Protein AF-A0A7C1Q821-F1 (afdb_monomer_lite)

Foldseek 3Di:
DDDLVVLQCVLLVQAALPPRHHDVVQKDKDFLDQDVVGDPDSLRIHIHGVVQVVCVVVVNHDDSVVVNVSSLVSVCVQCDPLNLVQLVCCVVVQKGKDACVNHVSVVVVVQKDFDDQDDWDDDDDPDPDDTDRGMTIIGGDPVNVCVCVVSVSD

Secondary structure (DSSP, 8-state):
---HHHHHHHHTTTS-TTT----GGGEEEEESS--SS----GGGEEEEEHHHHHHHHTTSS--HHHHHHHHHHHHHHHH-HHHHHHHHHHHHHSEEEE-HHHHHHHHHTTSEEEEEEEEEEEP-TTSTT-EEEEEEEEEE-HHHHHHHHHHT--

pLDDT: mean 90.12, std 11.13, range [51.31, 98.06]

Sequence (154 aa):
MKSIKELLYIETEGSCANCGFKDNRALTIHHLKQSKPKNEAYDNKILLCHNCHHIHTTKKGLSDIELNSIKKRLIIKTLTRPGLNAMKEAYRHKSVYALPFLVNHLIEMGYLYLEVAQCSFTEDELSEDKSYVGTGWYLLTQEGEKLLEKWRLK

Radius of gyration: 18.36 Å; chains: 1; bounding box: 36×39×56 Å

Structure (mmCIF, N/CA/C/O backbone):
data_AF-A0A7C1Q821-F1
#
_entry.id   AF-A0A7C1Q821-F1
#
loop_
_atom_site.group_PDB
_atom_site.id
_atom_site.type_symbol
_atom_site.label_atom_id
_atom_site.label_alt_id
_atom_site.label_comp_id
_atom_site.label_asym_id
_atom_site.label_entity_id
_atom_site.label_seq_id
_atom_site.pdbx_PDB_ins_code
_atom_site.Cartn_x
_atom_site.Cartn_y
_atom_site.Cartn_z
_atom_site.occupancy
_atom_site.B_iso_or_equiv
_atom_site.auth_seq_id
_atom_site.auth_comp_id
_atom_site.auth_asym_id
_atom_site.auth_atom_id
_atom_site.pdbx_PDB_model_num
ATOM 1 N N . MET A 1 1 ? -6.235 -4.042 -12.938 1.00 64.25 1 MET A N 1
ATOM 2 C CA . MET A 1 1 ? -5.880 -3.162 -11.802 1.00 64.25 1 MET A CA 1
ATOM 3 C C . MET A 1 1 ? -6.677 -3.619 -10.588 1.00 64.25 1 MET A C 1
ATOM 5 O O . MET A 1 1 ? -7.889 -3.745 -10.713 1.00 64.25 1 MET A O 1
ATOM 9 N N . LYS A 1 2 ? -6.018 -3.950 -9.470 1.00 80.31 2 LYS A N 1
ATOM 10 C CA . LYS A 1 2 ? -6.703 -4.406 -8.246 1.00 80.31 2 LYS A CA 1
ATOM 11 C C . LYS A 1 2 ? -7.497 -3.249 -7.638 1.00 80.31 2 LYS A C 1
ATOM 13 O O . LYS A 1 2 ? -7.036 -2.110 -7.638 1.00 80.31 2 LYS A O 1
ATOM 18 N N . SER A 1 3 ? -8.679 -3.530 -7.108 1.00 91.56 3 SER A N 1
ATOM 19 C CA . SER A 1 3 ? -9.454 -2.548 -6.352 1.00 91.56 3 SER A CA 1
ATOM 20 C C . SER A 1 3 ? -8.757 -2.206 -5.027 1.00 91.56 3 SER A C 1
ATOM 22 O O . SER A 1 3 ? -8.052 -3.029 -4.440 1.00 91.56 3 SER A O 1
ATOM 24 N N . ILE A 1 4 ? -9.005 -1.006 -4.489 1.00 92.12 4 ILE A N 1
ATOM 25 C CA . ILE A 1 4 ? -8.464 -0.602 -3.175 1.00 92.12 4 ILE A CA 1
ATOM 26 C C . ILE A 1 4 ? -8.885 -1.587 -2.079 1.00 92.12 4 ILE A C 1
ATOM 28 O O . ILE A 1 4 ? -8.104 -1.884 -1.179 1.00 92.12 4 ILE A O 1
ATOM 32 N N . LYS A 1 5 ? -10.108 -2.124 -2.163 1.00 93.88 5 LYS A N 1
ATOM 33 C CA . LYS A 1 5 ? -10.588 -3.141 -1.226 1.00 93.88 5 LYS A CA 1
ATOM 34 C C . LYS A 1 5 ? -9.697 -4.383 -1.277 1.00 93.88 5 LYS A C 1
ATOM 36 O O . LYS A 1 5 ? -9.232 -4.813 -0.232 1.00 93.88 5 LYS A O 1
ATOM 41 N N . GLU A 1 6 ? -9.417 -4.920 -2.460 1.00 93.38 6 GLU A N 1
ATOM 42 C CA . GLU A 1 6 ? -8.542 -6.092 -2.604 1.00 93.38 6 GLU A CA 1
ATOM 43 C C . GLU A 1 6 ? -7.134 -5.826 -2.067 1.00 93.38 6 GLU A C 1
ATOM 45 O O . GLU A 1 6 ? -6.605 -6.655 -1.331 1.00 93.38 6 GLU A O 1
ATOM 50 N N . LEU A 1 7 ? -6.559 -4.649 -2.344 1.00 93.00 7 LEU A N 1
ATOM 51 C CA . LEU A 1 7 ? -5.245 -4.268 -1.814 1.00 93.00 7 LEU A CA 1
ATOM 52 C C . LEU A 1 7 ? -5.213 -4.281 -0.280 1.00 93.00 7 LEU A C 1
ATOM 54 O O . LEU A 1 7 ? -4.280 -4.825 0.301 1.00 93.00 7 LEU A O 1
ATOM 58 N N . LEU A 1 8 ? -6.242 -3.740 0.380 1.00 95.75 8 LEU A N 1
ATOM 59 C CA . LEU A 1 8 ? -6.333 -3.725 1.846 1.00 95.75 8 LEU A CA 1
ATOM 60 C C . LEU A 1 8 ? -6.460 -5.135 2.439 1.00 95.75 8 LEU A C 1
ATOM 62 O O . LEU A 1 8 ? -5.899 -5.413 3.499 1.00 95.75 8 LEU A O 1
ATOM 66 N N . TYR A 1 9 ? -7.188 -6.031 1.769 1.00 95.94 9 TYR A N 1
ATOM 67 C CA . TYR A 1 9 ? -7.321 -7.423 2.207 1.00 95.94 9 TYR A CA 1
ATOM 68 C C . TYR A 1 9 ? -6.022 -8.213 2.007 1.00 95.94 9 TYR A C 1
ATOM 70 O O . TYR A 1 9 ? -5.657 -8.987 2.885 1.00 95.94 9 TYR A O 1
ATOM 78 N N . ILE A 1 10 ? -5.295 -7.994 0.906 1.00 93.38 10 ILE A N 1
ATOM 79 C CA . ILE A 1 10 ? -3.985 -8.621 0.666 1.00 93.38 10 ILE A CA 1
ATOM 80 C C . ILE A 1 10 ? -2.953 -8.115 1.682 1.00 93.38 10 ILE A C 1
ATOM 82 O O . ILE A 1 10 ? -2.283 -8.916 2.329 1.00 93.38 10 ILE A O 1
ATOM 86 N N . GLU A 1 11 ? -2.868 -6.795 1.874 1.00 94.50 11 GLU A N 1
ATOM 87 C CA . GLU A 1 11 ? -1.952 -6.129 2.816 1.00 94.50 11 GLU A CA 1
ATOM 88 C C . GLU A 1 11 ? -2.061 -6.699 4.241 1.00 94.50 11 GLU A C 1
ATOM 90 O O . GLU A 1 11 ? -1.059 -6.858 4.947 1.00 94.50 11 GLU A O 1
ATOM 95 N N . THR A 1 12 ? -3.286 -7.029 4.650 1.00 96.06 12 THR A N 1
ATOM 96 C CA . THR A 1 12 ? -3.617 -7.525 5.990 1.00 96.06 12 THR A CA 1
ATOM 97 C C . THR A 1 12 ? -3.822 -9.036 6.062 1.00 96.06 12 THR A C 1
ATOM 99 O O . THR A 1 12 ? -4.178 -9.538 7.127 1.00 96.06 12 THR A O 1
ATOM 102 N N . GLU A 1 13 ? -3.613 -9.776 4.969 1.00 95.50 13 GLU A N 1
ATOM 103 C CA . GLU A 1 13 ? -3.864 -11.225 4.895 1.00 95.50 13 GLU A CA 1
ATOM 104 C C . GLU A 1 13 ? -5.283 -11.612 5.365 1.00 95.50 13 GLU A C 1
ATOM 106 O O . GLU A 1 13 ?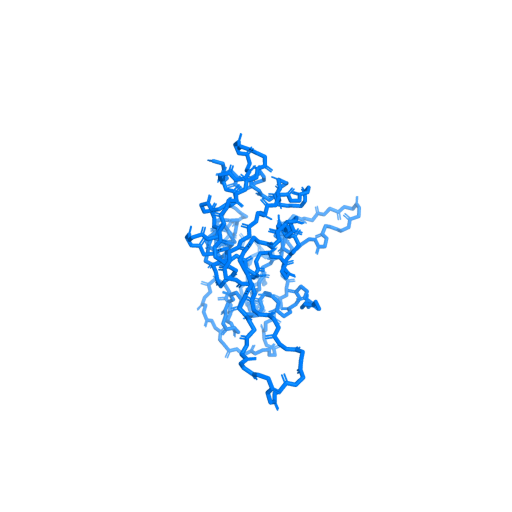 -5.483 -12.599 6.080 1.00 95.50 13 GLU A O 1
ATOM 111 N N . GLY A 1 14 ? -6.276 -10.789 5.012 1.00 95.81 14 GLY A N 1
ATOM 112 C CA . GLY A 1 14 ? -7.675 -10.979 5.401 1.00 95.81 14 GLY A CA 1
ATOM 113 C C . GLY A 1 14 ? -7.915 -10.866 6.909 1.00 95.81 14 GLY A C 1
ATOM 114 O O . GLY A 1 14 ? -8.784 -11.554 7.446 1.00 95.81 14 GLY A O 1
ATOM 115 N N . SER A 1 15 ? -7.134 -10.038 7.609 1.00 97.56 15 SER A N 1
ATOM 116 C CA . SER A 1 15 ? -7.236 -9.861 9.059 1.00 97.56 15 SER A CA 1
ATOM 117 C C . SER A 1 15 ? -7.423 -8.402 9.476 1.00 97.56 15 SER A C 1
ATOM 119 O O . SER A 1 15 ? -7.134 -7.462 8.739 1.00 97.56 15 SER A O 1
ATOM 121 N N . CYS A 1 16 ? -7.926 -8.188 10.690 1.00 98.06 16 CYS A N 1
ATOM 122 C CA . CYS A 1 16 ? -7.950 -6.866 11.301 1.00 98.06 16 CYS A CA 1
ATOM 123 C C . CYS A 1 16 ? -6.516 -6.360 11.500 1.00 98.06 16 CYS A C 1
ATOM 125 O O . CYS A 1 16 ? -5.744 -6.975 12.233 1.00 98.06 16 CYS A O 1
ATOM 127 N N . ALA A 1 17 ? -6.194 -5.189 10.949 1.00 97.69 17 ALA A N 1
ATOM 128 C CA . ALA A 1 17 ? -4.870 -4.579 11.064 1.00 97.69 17 ALA A CA 1
ATOM 129 C C . ALA A 1 17 ? -4.434 -4.284 12.512 1.00 97.69 17 ALA A C 1
ATOM 131 O O . ALA A 1 17 ? -3.246 -4.111 12.770 1.00 97.69 17 ALA A O 1
ATOM 132 N N . ASN A 1 18 ? -5.389 -4.191 13.443 1.00 97.50 18 ASN A N 1
ATOM 133 C CA . ASN A 1 18 ? -5.115 -3.963 14.858 1.00 97.50 18 ASN A CA 1
ATOM 134 C C . ASN A 1 18 ? -4.954 -5.274 15.646 1.00 97.50 18 ASN A C 1
ATOM 136 O O . ASN A 1 18 ? -3.920 -5.498 16.263 1.00 97.50 18 ASN A O 1
ATOM 140 N N . CYS A 1 19 ? -5.973 -6.139 15.641 1.00 96.69 19 CYS A N 1
ATOM 141 C CA . CYS A 1 19 ? -6.028 -7.303 16.535 1.00 96.69 19 CYS A CA 1
ATOM 142 C C . CYS A 1 19 ? -5.807 -8.661 15.850 1.00 96.69 19 CYS A C 1
ATOM 144 O O . CYS A 1 19 ? -5.871 -9.686 16.520 1.00 96.69 19 CYS A O 1
ATOM 146 N N . GLY A 1 20 ? -5.612 -8.701 14.528 1.00 97.00 20 GLY A N 1
ATOM 147 C CA . GLY A 1 20 ? -5.378 -9.942 13.780 1.00 97.00 20 GLY A CA 1
ATOM 148 C C . GLY A 1 20 ? -6.604 -10.846 13.603 1.00 97.00 20 GLY A C 1
ATOM 149 O O . GLY A 1 20 ? -6.476 -11.938 13.057 1.00 97.00 20 GLY A O 1
ATOM 150 N N . PHE A 1 21 ? -7.797 -10.417 14.029 1.00 97.50 21 PHE A N 1
ATOM 151 C CA . PHE A 1 21 ? -9.037 -11.181 13.852 1.00 97.50 21 PHE A CA 1
ATOM 152 C C . PHE A 1 21 ? -9.332 -11.471 12.368 1.00 97.50 21 PHE A C 1
ATOM 154 O O . PHE A 1 21 ? -9.275 -10.549 11.552 1.00 97.50 21 PHE A O 1
ATOM 161 N N . LYS A 1 22 ? -9.680 -12.724 12.036 1.00 96.06 22 LYS A N 1
ATOM 162 C CA . LYS A 1 22 ? -9.912 -13.219 10.665 1.00 96.06 22 LYS A CA 1
ATOM 163 C C . LYS A 1 22 ? -11.355 -13.705 10.475 1.00 96.06 22 LYS A C 1
ATOM 165 O O . LYS A 1 22 ? -11.669 -14.848 10.775 1.00 96.06 22 LYS A O 1
ATOM 170 N N . ASP A 1 23 ? -12.220 -12.839 9.955 1.00 94.81 23 ASP A N 1
ATOM 171 C CA . ASP A 1 23 ? -13.507 -13.202 9.336 1.00 94.81 23 ASP A CA 1
ATOM 172 C C . ASP A 1 23 ? -13.936 -12.042 8.435 1.00 94.81 23 ASP A C 1
ATOM 174 O O . ASP A 1 23 ? -14.253 -10.956 8.923 1.00 94.81 23 ASP A O 1
ATOM 178 N N . ASN A 1 24 ? -13.970 -12.269 7.121 1.00 92.06 24 ASN A N 1
ATOM 179 C CA . ASN A 1 24 ? -14.285 -11.237 6.130 1.00 92.06 24 ASN A CA 1
ATOM 180 C C . ASN A 1 24 ? -15.638 -10.547 6.375 1.00 92.06 24 ASN A C 1
ATOM 182 O O . ASN A 1 24 ? -15.798 -9.382 6.018 1.00 92.06 24 ASN A O 1
ATOM 186 N N . ARG A 1 25 ? -16.607 -11.228 7.002 1.00 94.94 25 ARG A N 1
ATOM 187 C CA . ARG A 1 25 ? -17.938 -10.667 7.305 1.00 94.94 25 ARG A CA 1
ATOM 188 C C . ARG A 1 25 ? -17.894 -9.629 8.425 1.00 94.94 25 ARG A C 1
ATOM 190 O O . ARG A 1 25 ? -18.772 -8.773 8.525 1.00 94.94 25 ARG A O 1
ATOM 197 N N . ALA A 1 26 ? -16.871 -9.705 9.268 1.00 95.19 26 ALA A N 1
ATOM 198 C CA . ALA A 1 26 ? -16.690 -8.842 10.421 1.00 95.19 26 ALA A CA 1
ATOM 199 C C . ALA A 1 26 ? -15.633 -7.748 10.200 1.00 95.19 26 ALA A C 1
ATOM 201 O O . ALA A 1 26 ? -15.323 -7.016 11.141 1.00 95.19 26 ALA A O 1
ATOM 202 N N . LEU A 1 27 ? -15.060 -7.649 8.996 1.00 97.56 27 LEU A N 1
ATOM 203 C CA . LEU A 1 27 ? -14.074 -6.636 8.627 1.00 97.56 27 LEU A CA 1
ATOM 204 C C . LEU A 1 27 ? -14.739 -5.447 7.924 1.00 97.56 27 LEU A C 1
ATOM 206 O O . LEU A 1 27 ? -15.657 -5.593 7.120 1.00 97.56 27 LEU A O 1
ATOM 210 N N . THR A 1 28 ? -14.237 -4.252 8.207 1.00 97.00 28 THR A N 1
ATOM 211 C CA . THR A 1 28 ? -14.700 -2.981 7.657 1.00 97.00 28 THR A CA 1
ATOM 212 C C . THR A 1 28 ? -13.520 -2.070 7.333 1.00 97.00 28 THR A C 1
ATOM 214 O O . THR A 1 28 ? -12.452 -2.158 7.945 1.00 97.00 28 THR A O 1
ATOM 217 N N . ILE A 1 29 ? -13.698 -1.195 6.343 1.00 96.88 29 ILE A N 1
ATOM 218 C CA . ILE A 1 29 ? -12.676 -0.236 5.921 1.00 96.88 29 ILE A CA 1
ATOM 219 C C . ILE A 1 29 ? -12.871 1.065 6.695 1.00 96.88 29 ILE A C 1
ATOM 221 O O . ILE A 1 29 ? -13.892 1.740 6.565 1.00 96.88 29 ILE A O 1
ATOM 225 N N . HIS A 1 30 ? -11.851 1.442 7.452 1.00 95.81 30 HIS A N 1
ATOM 226 C CA . HIS A 1 30 ? -11.784 2.701 8.172 1.00 95.81 30 HIS A CA 1
ATOM 227 C C . HIS A 1 30 ? -10.971 3.738 7.391 1.00 95.81 30 HIS A C 1
ATOM 229 O O . HIS A 1 30 ? -9.929 3.407 6.824 1.00 95.81 30 HIS A O 1
ATOM 235 N N . HIS A 1 31 ? -11.417 4.996 7.403 1.00 95.44 31 HIS A N 1
ATOM 236 C CA . HIS A 1 31 ? -10.671 6.123 6.839 1.00 95.44 31 HIS A CA 1
ATOM 237 C C . HIS A 1 31 ? -9.902 6.841 7.948 1.00 95.44 31 HIS A C 1
ATOM 239 O O . HIS A 1 31 ? -10.523 7.385 8.858 1.00 95.44 31 HIS A O 1
ATOM 245 N N . LEU A 1 32 ? -8.573 6.884 7.834 1.00 93.81 32 LEU A N 1
ATOM 246 C CA . LEU A 1 32 ? -7.670 7.488 8.820 1.00 93.81 32 LEU A CA 1
ATOM 247 C C . LEU A 1 32 ? -7.899 8.992 8.984 1.00 93.81 32 LEU A C 1
ATOM 249 O O . LEU A 1 32 ? -7.776 9.527 10.080 1.00 93.81 32 LEU A O 1
ATOM 253 N N . LYS A 1 33 ? -8.213 9.687 7.887 1.00 91.31 33 LYS A N 1
ATOM 254 C CA . LYS A 1 33 ? -8.611 11.095 7.896 1.00 91.31 33 LYS A CA 1
ATOM 255 C C . LYS A 1 33 ? -9.968 11.245 7.233 1.00 91.31 33 LYS A C 1
ATOM 257 O O . LYS A 1 33 ? -10.158 10.838 6.084 1.00 91.31 33 LYS A O 1
ATOM 262 N N . GLN A 1 34 ? -10.890 11.867 7.958 1.00 87.06 34 GLN A N 1
ATOM 263 C CA . GLN A 1 34 ? -12.196 12.266 7.448 1.00 87.06 34 GLN A CA 1
ATOM 264 C C . GLN A 1 34 ? -12.059 13.641 6.783 1.00 87.06 34 GLN A C 1
ATOM 266 O O . GLN A 1 34 ? -11.649 14.605 7.425 1.00 87.06 34 GLN A O 1
ATOM 271 N N . SER A 1 35 ? -12.384 13.735 5.496 1.00 87.31 35 SER A N 1
ATOM 272 C CA . SER A 1 35 ? -12.358 14.983 4.724 1.00 87.31 35 SER A CA 1
ATOM 273 C C . SER A 1 35 ? -13.627 15.124 3.882 1.00 87.31 35 SER A C 1
ATOM 275 O O . SER A 1 35 ? -14.326 14.140 3.630 1.00 87.31 35 SER A O 1
ATOM 277 N N . LYS A 1 36 ? -13.928 16.351 3.439 1.00 85.62 36 LYS A N 1
ATOM 278 C CA . LYS A 1 36 ? -14.972 16.644 2.446 1.00 85.62 36 LYS A CA 1
ATOM 279 C C . LYS A 1 36 ? -14.320 17.366 1.254 1.00 85.62 36 LYS A C 1
ATOM 281 O O . LYS A 1 36 ? -13.866 18.489 1.455 1.00 85.62 36 LYS A O 1
ATOM 286 N N . PRO A 1 37 ? -14.246 16.754 0.055 1.00 85.88 37 PRO A N 1
ATOM 287 C CA . PRO A 1 37 ? -14.698 15.399 -0.289 1.00 85.88 37 PRO A CA 1
ATOM 288 C C . PRO A 1 37 ? -13.893 14.300 0.427 1.00 85.88 37 PRO A C 1
ATOM 290 O O . PRO A 1 37 ? -12.798 14.547 0.944 1.00 85.88 37 PRO A O 1
ATOM 293 N N . LYS A 1 38 ? -14.455 13.084 0.488 1.00 86.94 38 LYS A N 1
ATOM 294 C CA . LYS A 1 38 ? -13.793 11.934 1.120 1.00 86.94 38 LYS A CA 1
ATOM 295 C C . LYS A 1 38 ? -12.490 11.614 0.394 1.00 86.94 38 LYS A C 1
ATOM 297 O O . LYS A 1 38 ? -12.462 11.511 -0.828 1.00 86.94 38 LYS A O 1
ATOM 302 N N . ASN A 1 39 ? -11.417 11.440 1.159 1.00 87.69 39 ASN A N 1
ATOM 303 C CA . ASN A 1 39 ? -10.154 10.963 0.621 1.00 87.69 39 ASN A CA 1
ATOM 304 C C . ASN A 1 39 ? -10.206 9.437 0.471 1.00 87.69 39 ASN A C 1
ATOM 306 O O . ASN A 1 39 ? -9.995 8.695 1.433 1.00 87.69 39 ASN A O 1
ATOM 310 N N . GLU A 1 40 ? -10.486 8.995 -0.752 1.00 90.50 40 GLU A N 1
ATOM 311 C CA . GLU A 1 40 ? -10.638 7.587 -1.112 1.00 90.50 40 GLU A CA 1
ATOM 312 C C . GLU A 1 40 ? -9.303 6.878 -1.409 1.00 90.50 40 GLU A C 1
ATOM 314 O O . GLU A 1 40 ? -9.325 5.693 -1.749 1.00 90.50 40 GLU A O 1
ATOM 319 N N . ALA A 1 41 ? -8.158 7.554 -1.254 1.00 91.25 41 ALA A N 1
ATOM 320 C CA . ALA A 1 41 ? -6.842 6.979 -1.516 1.00 91.25 41 ALA A CA 1
ATOM 321 C C . ALA A 1 41 ? -6.567 5.741 -0.647 1.00 91.25 41 ALA A C 1
ATOM 323 O O . ALA A 1 41 ? -6.955 5.675 0.525 1.00 91.25 41 ALA A O 1
ATOM 324 N N . TYR A 1 42 ? -5.852 4.765 -1.215 1.00 93.50 42 TYR A N 1
ATOM 325 C CA . TYR A 1 42 ? -5.479 3.521 -0.529 1.00 93.50 42 TYR A CA 1
ATOM 326 C C . TYR A 1 42 ? -4.757 3.782 0.799 1.00 93.50 42 TYR A C 1
ATOM 328 O O . TYR A 1 42 ? -5.029 3.136 1.812 1.00 93.50 42 TYR A O 1
ATOM 336 N N . ASP A 1 43 ? -3.862 4.763 0.816 1.00 93.62 43 ASP A N 1
ATOM 337 C CA . ASP A 1 43 ? -3.054 5.074 1.983 1.00 93.62 43 ASP A CA 1
ATOM 338 C C . ASP A 1 43 ? -3.846 5.836 3.067 1.00 93.62 43 ASP A C 1
ATOM 340 O O . ASP A 1 43 ? -3.391 5.954 4.197 1.00 93.62 43 ASP A O 1
ATOM 344 N N . ASN A 1 44 ? -5.062 6.312 2.781 1.00 95.19 44 ASN A N 1
ATOM 345 C CA . ASN A 1 44 ? -5.980 6.851 3.788 1.00 95.19 44 ASN A CA 1
ATOM 346 C C . ASN A 1 44 ? -6.890 5.777 4.408 1.00 95.19 44 ASN A C 1
ATOM 348 O O . ASN A 1 44 ? -7.703 6.096 5.273 1.00 95.19 44 ASN A O 1
ATOM 352 N N . LYS A 1 45 ? -6.787 4.516 3.976 1.00 96.50 45 LYS A N 1
ATOM 353 C CA . LYS A 1 45 ? -7.691 3.438 4.384 1.00 96.50 45 LYS A CA 1
ATOM 354 C C . LYS A 1 45 ? -6.960 2.318 5.115 1.00 96.50 45 LYS A C 1
ATOM 356 O O . LYS A 1 45 ? -5.831 1.962 4.779 1.00 96.50 45 LYS A O 1
ATOM 361 N N . ILE A 1 46 ? -7.631 1.730 6.099 1.00 97.38 46 ILE A N 1
ATOM 362 C CA . ILE A 1 46 ? -7.134 0.594 6.881 1.00 97.38 46 ILE A CA 1
ATOM 363 C C . ILE A 1 46 ? -8.271 -0.392 7.165 1.00 97.38 46 ILE A C 1
ATOM 365 O O . ILE A 1 46 ? -9.413 0.017 7.371 1.00 97.38 46 ILE A O 1
ATOM 369 N N . LEU A 1 47 ? -7.974 -1.692 7.155 1.00 97.94 47 LEU A N 1
ATOM 370 C CA . LEU A 1 47 ? -8.954 -2.744 7.422 1.00 97.94 47 LEU A CA 1
ATOM 371 C C . LEU A 1 47 ? -8.995 -3.066 8.921 1.00 97.94 47 LEU A C 1
ATOM 373 O O . LEU A 1 47 ? -7.980 -3.438 9.507 1.00 97.94 47 LEU A O 1
ATOM 377 N N . LEU A 1 48 ? -10.161 -2.938 9.550 1.00 97.94 48 LEU A N 1
ATOM 378 C CA . LEU A 1 48 ? -10.378 -3.230 10.970 1.00 97.94 48 LEU A CA 1
ATOM 379 C C . LEU A 1 48 ? -11.559 -4.186 11.134 1.00 97.94 48 LEU A C 1
ATOM 381 O O . LEU A 1 48 ? -12.461 -4.187 10.307 1.00 97.94 48 LEU A O 1
ATOM 385 N N . CYS A 1 49 ? -11.607 -4.968 12.212 1.00 98.06 49 CYS A N 1
ATOM 386 C CA . CYS A 1 49 ? -12.848 -5.650 12.576 1.00 98.06 49 CYS A CA 1
ATOM 387 C C . CYS A 1 49 ? -13.863 -4.661 13.165 1.00 98.06 49 CYS A C 1
ATOM 389 O O . CYS A 1 49 ? -13.471 -3.615 13.691 1.00 98.06 49 CYS A O 1
ATOM 391 N N . HIS A 1 50 ? -15.154 -5.002 13.132 1.00 97.44 50 HIS A N 1
ATOM 392 C CA . HIS A 1 50 ? -16.233 -4.161 13.671 1.00 97.44 50 HIS A CA 1
ATOM 393 C C . HIS A 1 50 ? -15.976 -3.723 15.115 1.00 97.44 50 HIS A C 1
ATOM 395 O O . HIS A 1 50 ? -16.202 -2.562 15.442 1.00 97.44 50 HIS A O 1
ATOM 401 N N . ASN A 1 51 ? -15.416 -4.602 15.953 1.00 96.50 51 ASN A N 1
ATOM 402 C CA . ASN A 1 51 ? -15.090 -4.278 17.344 1.00 96.50 51 ASN A CA 1
ATOM 403 C C . ASN A 1 51 ? -13.984 -3.220 17.441 1.00 96.50 51 ASN A C 1
ATOM 405 O O . ASN A 1 51 ? -14.171 -2.202 18.101 1.00 96.50 51 ASN A O 1
ATOM 409 N N . CYS A 1 52 ? -12.848 -3.415 16.761 1.00 97.25 52 CYS A N 1
ATOM 410 C CA . CYS A 1 52 ? -11.764 -2.427 16.765 1.00 97.25 52 CYS A CA 1
ATOM 411 C C . CYS A 1 52 ? -12.201 -1.101 16.138 1.00 97.25 52 CYS A C 1
ATOM 413 O O . CYS A 1 52 ? -11.839 -0.044 16.647 1.00 97.25 52 CYS A O 1
ATOM 415 N N . HIS A 1 53 ? -13.001 -1.159 15.072 1.00 96.94 53 HIS A N 1
ATOM 416 C CA . HIS A 1 53 ? -13.579 0.021 14.445 1.00 96.94 53 HIS A CA 1
ATOM 417 C C . HIS A 1 53 ? -14.485 0.783 15.422 1.00 96.94 53 HIS A C 1
ATOM 419 O O . HIS A 1 53 ? -14.302 1.978 15.630 1.00 96.94 53 HIS A O 1
ATOM 425 N N . HIS A 1 54 ? -15.418 0.093 16.082 1.00 96.19 54 HIS A N 1
ATOM 426 C CA . HIS A 1 54 ? -16.332 0.702 17.044 1.00 96.19 54 HIS A CA 1
ATOM 427 C C . HIS A 1 54 ? -15.589 1.311 18.244 1.00 96.19 54 HIS A C 1
ATOM 429 O O . HIS A 1 54 ? -15.816 2.467 18.607 1.00 96.19 54 HIS A O 1
ATOM 435 N N . ILE A 1 55 ? -14.647 0.568 18.826 1.00 95.69 55 ILE A N 1
ATOM 436 C CA . ILE A 1 55 ? -13.851 1.015 19.974 1.00 95.69 55 ILE A CA 1
ATOM 437 C C . ILE A 1 55 ? -12.991 2.245 19.613 1.00 95.69 55 ILE A C 1
ATOM 439 O O . ILE A 1 55 ? -12.904 3.187 20.404 1.00 95.69 55 ILE A O 1
ATOM 443 N N . HIS A 1 56 ? -12.420 2.294 18.401 1.00 94.00 56 HIS A N 1
ATOM 444 C CA . HIS A 1 56 ? -11.734 3.489 17.887 1.00 94.00 56 HIS A CA 1
ATOM 445 C C . HIS A 1 56 ? -12.694 4.677 17.735 1.00 94.00 56 HIS A C 1
ATOM 447 O O . HIS A 1 56 ? -12.443 5.737 18.305 1.00 94.00 56 HIS A O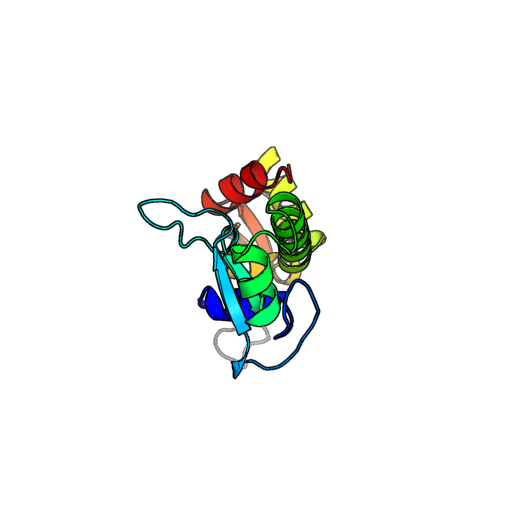 1
ATOM 453 N N . THR A 1 57 ? -13.837 4.499 17.062 1.00 91.75 57 THR A N 1
ATOM 454 C CA . THR A 1 57 ? -14.803 5.597 16.839 1.00 91.75 57 THR A CA 1
ATOM 455 C C . THR A 1 57 ? -15.388 6.170 18.134 1.00 91.75 57 THR A C 1
ATOM 457 O O . THR A 1 57 ? -15.730 7.349 18.188 1.00 91.75 57 THR A O 1
ATOM 460 N N . THR A 1 58 ? -15.451 5.366 19.199 1.00 93.75 58 THR A N 1
ATOM 461 C CA . THR A 1 58 ? -15.878 5.794 20.543 1.00 93.75 58 THR A CA 1
ATOM 462 C C . THR A 1 58 ? -14.739 6.376 21.390 1.00 93.75 58 THR A C 1
ATOM 464 O O . THR A 1 58 ? -14.959 6.694 22.557 1.00 93.75 58 THR A O 1
ATOM 467 N N . LYS A 1 59 ? -13.536 6.549 20.817 1.00 91.19 59 LYS A N 1
ATOM 468 C CA . LYS A 1 59 ? -12.319 7.080 21.465 1.00 91.19 59 LYS A CA 1
ATOM 469 C C . LYS A 1 59 ? -11.856 6.285 22.694 1.00 91.19 59 LYS A C 1
ATOM 471 O O . LYS A 1 59 ? -11.193 6.830 23.570 1.00 91.19 59 LYS A O 1
ATOM 476 N N . LYS A 1 60 ? -12.206 4.998 22.760 1.00 91.69 60 LYS A N 1
ATOM 477 C CA . LYS A 1 60 ? -11.785 4.063 23.821 1.00 91.69 60 LYS A CA 1
ATOM 478 C C . LYS A 1 60 ? -10.684 3.101 23.362 1.00 91.69 60 LYS A C 1
ATOM 480 O O . LYS A 1 60 ? -10.238 2.265 24.139 1.00 91.69 60 LYS A O 1
ATOM 485 N N . GLY A 1 61 ? -10.312 3.175 22.085 1.00 90.75 61 GLY A N 1
ATOM 486 C CA . GLY A 1 61 ? -9.322 2.319 21.441 1.00 90.75 61 GLY A CA 1
ATOM 487 C C . GLY A 1 61 ? -8.005 3.003 21.157 1.00 90.75 61 GLY A C 1
ATOM 488 O O . GLY A 1 61 ? -7.647 3.984 21.800 1.00 90.75 61 GLY A O 1
ATOM 489 N N . LEU A 1 62 ? -7.329 2.482 20.132 1.00 92.38 62 LEU A N 1
ATOM 490 C CA . LEU A 1 62 ? -6.154 3.114 19.550 1.00 92.38 62 LEU A CA 1
ATOM 491 C C . LEU A 1 62 ? -6.429 4.584 19.235 1.00 92.38 62 LEU A C 1
ATOM 493 O O . LEU A 1 62 ? -7.497 4.945 18.746 1.00 92.38 62 LEU A O 1
ATOM 497 N N . SER A 1 63 ? -5.430 5.415 19.464 1.00 94.75 63 SER A N 1
ATOM 498 C CA . SER A 1 63 ? -5.382 6.775 18.955 1.00 94.75 63 SER A CA 1
ATOM 499 C C . SER A 1 63 ? -5.188 6.791 17.435 1.00 94.75 63 SER A C 1
ATOM 501 O O . SER A 1 63 ? -4.699 5.833 16.823 1.00 94.75 63 SER A O 1
ATOM 503 N N . ASP A 1 64 ? -5.491 7.929 16.810 1.00 94.12 64 ASP A N 1
ATOM 504 C CA . ASP A 1 64 ? -5.208 8.130 15.386 1.00 94.12 64 ASP A CA 1
ATOM 505 C C . ASP A 1 64 ? -3.710 7.989 15.084 1.00 94.12 64 ASP A C 1
ATOM 507 O O . ASP A 1 64 ? -3.335 7.499 14.020 1.00 94.12 64 ASP A O 1
ATOM 511 N N . ILE A 1 65 ? -2.835 8.370 16.020 1.00 94.56 65 ILE A N 1
ATOM 512 C CA . ILE A 1 65 ? -1.379 8.237 15.876 1.00 94.56 65 ILE A CA 1
ATOM 513 C C . ILE A 1 65 ? -0.989 6.759 15.773 1.00 94.56 65 ILE A C 1
ATOM 515 O O . ILE A 1 65 ? -0.209 6.383 14.894 1.00 94.56 65 ILE A O 1
ATOM 519 N N . GLU A 1 66 ? -1.562 5.907 16.621 1.00 95.69 66 GLU A N 1
ATOM 520 C CA . GLU A 1 66 ? -1.295 4.469 16.603 1.00 95.69 66 GLU A CA 1
ATOM 521 C C . GLU A 1 66 ? -1.849 3.801 15.341 1.00 95.69 66 GLU A C 1
ATOM 523 O O . GLU A 1 66 ? -1.140 3.010 14.716 1.00 95.69 66 GLU A O 1
ATOM 528 N N . LEU A 1 67 ? -3.057 4.166 14.895 1.00 95.81 67 LEU A N 1
ATOM 529 C CA . LEU A 1 67 ? -3.594 3.675 13.620 1.00 95.81 67 LEU A CA 1
ATOM 530 C C . LEU A 1 67 ? -2.737 4.103 12.423 1.00 95.81 67 LEU A C 1
ATOM 532 O O . LEU A 1 67 ? -2.474 3.289 11.535 1.00 95.81 67 LEU A O 1
ATOM 536 N N . ASN A 1 68 ? -2.253 5.348 12.404 1.00 96.25 68 ASN A N 1
ATOM 537 C CA . ASN A 1 68 ? -1.317 5.807 11.378 1.00 96.25 68 ASN A CA 1
ATOM 538 C C . ASN A 1 68 ? -0.001 5.018 11.436 1.00 96.25 68 ASN A C 1
ATOM 540 O O . ASN A 1 68 ? 0.534 4.646 10.394 1.00 96.25 68 ASN A O 1
ATOM 544 N N . SER A 1 69 ? 0.506 4.701 12.629 1.00 96.69 69 SER A N 1
ATOM 545 C CA . SER A 1 69 ? 1.699 3.860 12.791 1.00 96.69 69 SER A CA 1
ATOM 546 C C . SER A 1 69 ? 1.484 2.444 12.242 1.00 96.69 69 SER A C 1
ATOM 548 O O . SER A 1 69 ? 2.326 1.926 11.502 1.00 96.69 69 SER A O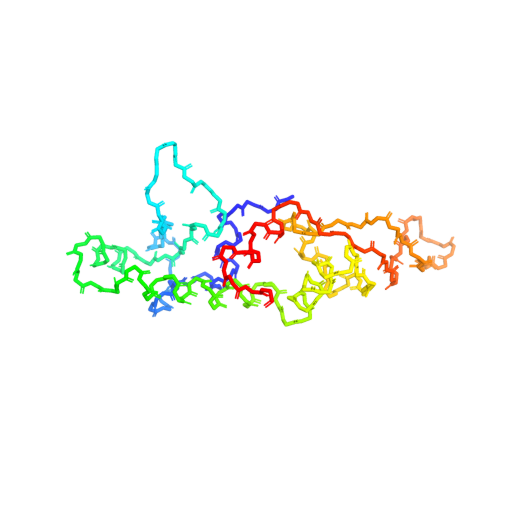 1
ATOM 550 N N . ILE A 1 70 ? 0.323 1.835 12.512 1.00 97.12 70 ILE A N 1
ATOM 551 C CA . ILE A 1 70 ? -0.060 0.542 11.927 1.00 97.12 70 ILE A CA 1
ATOM 552 C C . ILE A 1 70 ? -0.099 0.644 10.403 1.00 97.12 70 ILE A C 1
ATOM 554 O O . ILE A 1 70 ? 0.565 -0.150 9.735 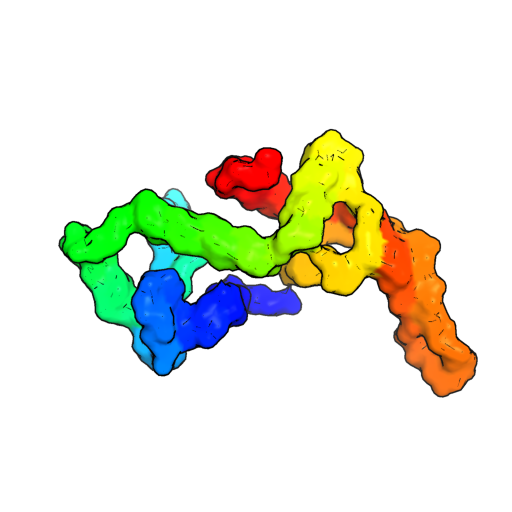1.00 97.12 70 ILE A O 1
ATOM 55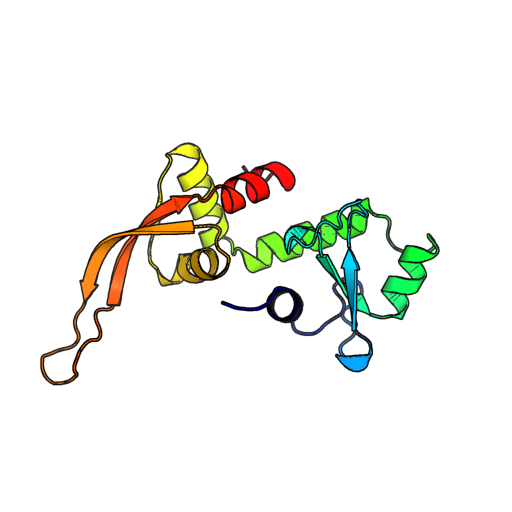8 N N . LYS A 1 71 ? -0.799 1.640 9.844 1.00 97.25 71 LYS A N 1
ATOM 559 C CA . LYS A 1 71 ? -0.875 1.807 8.389 1.00 97.25 71 LYS A CA 1
ATOM 560 C C . LYS A 1 71 ? 0.501 2.023 7.766 1.00 97.25 71 LYS A C 1
ATOM 562 O O . LYS A 1 71 ? 0.795 1.408 6.748 1.00 97.25 71 LYS A O 1
ATOM 567 N N . LYS A 1 72 ? 1.380 2.810 8.392 1.00 96.62 72 LYS A N 1
ATOM 568 C CA . LYS A 1 72 ? 2.757 3.007 7.917 1.00 96.62 72 LYS A CA 1
ATOM 569 C C . LYS A 1 72 ? 3.514 1.682 7.811 1.00 96.62 72 LYS A C 1
ATOM 571 O O . LYS A 1 72 ? 4.175 1.441 6.804 1.00 96.62 72 LYS A O 1
ATOM 576 N N . ARG A 1 73 ? 3.415 0.813 8.825 1.00 96.00 73 ARG A N 1
ATOM 577 C CA . ARG A 1 73 ? 4.047 -0.519 8.798 1.00 96.00 73 ARG A CA 1
ATOM 578 C C . ARG A 1 73 ? 3.483 -1.392 7.680 1.00 96.00 73 ARG A C 1
ATOM 580 O O . ARG A 1 73 ? 4.252 -2.050 6.985 1.00 96.00 73 ARG A O 1
ATOM 587 N N . LEU A 1 74 ? 2.167 -1.363 7.488 1.00 96.69 74 LEU A N 1
ATOM 588 C CA . LEU A 1 74 ? 1.500 -2.115 6.429 1.00 96.69 74 LEU A CA 1
ATOM 589 C C . LEU A 1 74 ? 1.882 -1.620 5.021 1.00 96.69 74 LEU A C 1
ATOM 591 O O . LEU A 1 74 ? 2.169 -2.437 4.147 1.00 96.69 74 LEU A O 1
ATOM 595 N N . ILE A 1 75 ? 2.018 -0.305 4.827 1.00 95.69 75 ILE A N 1
ATOM 596 C CA . ILE A 1 75 ? 2.524 0.279 3.577 1.00 95.69 75 ILE A CA 1
ATOM 597 C C . ILE A 1 75 ? 3.952 -0.199 3.314 1.00 95.69 75 ILE A C 1
ATOM 599 O O . ILE A 1 75 ? 4.236 -0.679 2.225 1.00 95.69 75 ILE A O 1
ATOM 603 N N . ILE A 1 76 ? 4.850 -0.137 4.303 1.00 95.19 76 ILE A N 1
ATOM 604 C CA . ILE A 1 76 ? 6.239 -0.605 4.138 1.00 95.19 76 ILE A CA 1
ATOM 605 C C . ILE A 1 76 ? 6.281 -2.101 3.789 1.00 95.19 76 ILE A C 1
ATOM 607 O O . ILE A 1 76 ? 7.072 -2.505 2.937 1.00 95.19 76 ILE A O 1
ATOM 611 N N . LYS A 1 77 ? 5.416 -2.917 4.408 1.00 94.75 77 LYS A N 1
ATOM 612 C CA . LYS A 1 77 ? 5.264 -4.340 4.067 1.00 94.75 77 LYS A CA 1
ATOM 613 C C . LYS A 1 77 ? 4.824 -4.508 2.609 1.00 94.75 77 LYS A C 1
ATOM 615 O O . LYS A 1 77 ? 5.440 -5.283 1.886 1.00 94.75 77 LYS A O 1
ATOM 620 N N . THR A 1 78 ? 3.813 -3.754 2.181 1.00 94.12 78 THR A N 1
ATOM 621 C CA . THR A 1 78 ? 3.239 -3.815 0.827 1.00 94.12 78 THR A CA 1
ATOM 622 C C . THR A 1 78 ? 4.224 -3.343 -0.244 1.00 94.12 78 THR A C 1
ATOM 624 O O . THR A 1 78 ? 4.360 -3.982 -1.281 1.00 94.12 78 THR A O 1
ATOM 627 N N . LEU A 1 79 ? 4.963 -2.260 0.014 1.00 94.25 79 LEU A N 1
ATOM 628 C CA . LEU A 1 79 ? 5.985 -1.751 -0.903 1.00 94.25 79 LEU A CA 1
ATOM 629 C C . LEU A 1 79 ? 7.184 -2.693 -1.018 1.00 94.25 79 LEU A C 1
ATOM 631 O O . LEU A 1 79 ? 7.876 -2.654 -2.033 1.00 94.25 79 LEU A O 1
ATOM 635 N N . THR A 1 80 ? 7.407 -3.552 -0.020 1.00 94.94 80 THR A N 1
ATOM 636 C CA . THR A 1 80 ? 8.617 -4.362 0.175 1.00 94.94 80 THR A CA 1
ATOM 637 C C . THR A 1 80 ? 9.869 -3.509 0.398 1.00 94.94 80 THR A C 1
ATOM 639 O O . THR A 1 80 ? 9.930 -2.325 0.064 1.00 94.94 80 THR A O 1
ATOM 642 N N . ARG A 1 81 ? 10.919 -4.106 0.971 1.00 94.62 81 ARG A N 1
ATOM 643 C CA . ARG A 1 81 ? 12.191 -3.397 1.176 1.00 94.62 81 ARG A CA 1
ATOM 644 C C . ARG A 1 81 ? 12.893 -3.048 -0.150 1.00 94.62 81 ARG A C 1
ATOM 646 O O . ARG A 1 81 ? 13.311 -1.897 -0.273 1.00 94.62 81 ARG A O 1
ATOM 653 N N . PRO A 1 82 ? 12.993 -3.959 -1.142 1.00 95.38 82 PRO A N 1
ATOM 654 C CA . PRO A 1 82 ? 13.544 -3.621 -2.455 1.00 95.38 82 PRO A CA 1
ATOM 655 C C . PRO A 1 82 ? 12.725 -2.551 -3.179 1.00 95.38 82 PRO A C 1
ATOM 657 O O . PRO A 1 82 ? 13.299 -1.582 -3.665 1.00 95.38 82 PRO A O 1
ATOM 660 N N . GLY A 1 83 ? 11.394 -2.671 -3.179 1.00 95.94 83 GLY A N 1
ATOM 661 C CA . GLY A 1 83 ? 10.524 -1.692 -3.828 1.00 95.94 83 GLY A CA 1
ATOM 662 C C . GLY A 1 83 ? 10.609 -0.303 -3.188 1.00 95.94 83 GLY A C 1
ATOM 663 O O . GLY A 1 83 ? 10.742 0.692 -3.895 1.00 95.94 83 GLY A O 1
ATOM 664 N N . LEU A 1 84 ? 10.638 -0.217 -1.853 1.00 96.50 84 LEU A N 1
ATOM 665 C CA . LEU A 1 84 ? 10.836 1.061 -1.162 1.00 96.50 84 LEU A CA 1
ATOM 666 C C . LEU A 1 84 ? 12.190 1.700 -1.502 1.00 96.50 84 LEU A C 1
ATOM 668 O O . LEU A 1 84 ? 12.261 2.911 -1.707 1.00 96.50 84 LEU A O 1
ATOM 672 N N . ASN A 1 85 ? 13.262 0.908 -1.564 1.00 96.06 85 ASN A N 1
ATOM 673 C CA . ASN A 1 85 ? 14.569 1.415 -1.980 1.00 96.06 85 ASN A CA 1
ATOM 674 C C . ASN A 1 85 ? 14.526 1.913 -3.428 1.00 96.06 85 ASN A C 1
ATOM 676 O O . ASN A 1 85 ? 15.018 3.002 -3.697 1.00 96.06 85 ASN A O 1
ATOM 680 N N . ALA A 1 86 ? 13.872 1.177 -4.330 1.00 96.12 86 ALA A N 1
ATOM 681 C CA . ALA A 1 86 ? 13.723 1.595 -5.716 1.00 96.12 86 ALA A CA 1
ATOM 682 C C . ALA A 1 86 ? 12.976 2.934 -5.836 1.00 96.12 86 ALA A C 1
ATOM 684 O O . ALA A 1 86 ? 13.427 3.832 -6.542 1.00 96.12 86 ALA A O 1
ATOM 685 N N . MET A 1 87 ? 11.888 3.117 -5.080 1.00 96.25 87 MET A N 1
ATOM 686 C CA . MET A 1 87 ? 11.157 4.388 -5.043 1.00 96.25 87 MET A CA 1
ATOM 687 C C . MET A 1 87 ? 11.999 5.542 -4.485 1.00 96.25 87 MET A C 1
ATOM 689 O O . MET A 1 87 ? 11.916 6.657 -4.994 1.00 96.25 87 MET A O 1
ATOM 693 N N . LYS A 1 88 ? 12.818 5.297 -3.453 1.00 96.00 88 LYS A N 1
ATOM 694 C CA . LYS A 1 88 ? 13.735 6.308 -2.897 1.00 96.00 88 LYS A CA 1
ATOM 695 C C . LYS A 1 88 ? 14.799 6.732 -3.903 1.00 96.00 88 LYS A C 1
ATOM 697 O O . LYS A 1 88 ? 15.069 7.923 -4.026 1.00 96.00 88 LYS A O 1
ATOM 702 N N . GLU A 1 89 ? 15.387 5.774 -4.611 1.00 95.94 89 GLU A N 1
ATOM 703 C CA . GLU A 1 89 ? 16.370 6.062 -5.656 1.00 95.94 89 GLU A CA 1
ATOM 704 C C . GLU A 1 89 ? 15.725 6.834 -6.812 1.00 95.94 89 GLU A C 1
ATOM 706 O O . GLU A 1 89 ? 16.231 7.889 -7.191 1.00 95.94 89 GLU A O 1
ATOM 711 N N . ALA A 1 90 ? 14.536 6.418 -7.263 1.00 95.31 90 ALA A N 1
ATOM 712 C CA . ALA A 1 90 ? 13.773 7.146 -8.276 1.00 95.31 90 ALA A CA 1
ATOM 713 C C . ALA A 1 90 ? 13.406 8.572 -7.831 1.00 95.31 90 ALA A C 1
ATOM 715 O O . ALA A 1 90 ? 13.451 9.500 -8.632 1.00 95.31 90 ALA A O 1
ATOM 716 N N . TYR A 1 91 ? 13.103 8.786 -6.548 1.00 95.44 91 TYR A N 1
ATOM 717 C CA . TYR A 1 91 ? 12.846 10.123 -6.007 1.00 95.44 91 TYR A CA 1
ATOM 718 C C . TYR A 1 91 ? 14.092 11.027 -6.069 1.00 95.44 91 TYR A C 1
ATOM 720 O O . TYR A 1 91 ? 13.986 12.211 -6.393 1.00 95.44 91 TYR A O 1
ATOM 728 N N . ARG A 1 92 ? 15.281 10.481 -5.777 1.00 94.94 92 ARG A N 1
ATOM 729 C CA . ARG A 1 92 ? 16.556 11.225 -5.759 1.00 94.94 92 ARG A CA 1
ATOM 730 C C . ARG A 1 92 ? 17.096 11.505 -7.156 1.00 94.94 92 ARG A C 1
ATOM 732 O O . ARG A 1 92 ? 17.545 12.615 -7.425 1.00 94.94 92 ARG A O 1
ATOM 739 N N . HIS A 1 93 ? 17.047 10.504 -8.028 1.00 93.94 93 HIS A N 1
ATOM 740 C CA . HIS A 1 93 ? 17.714 10.507 -9.330 1.00 93.94 93 HIS A CA 1
ATOM 741 C C . HIS A 1 93 ? 16.744 10.619 -10.508 1.00 93.94 93 HIS A C 1
ATOM 743 O O . HIS A 1 93 ? 17.153 10.490 -11.658 1.00 93.94 93 HIS A O 1
ATOM 749 N N . LYS A 1 94 ? 15.457 10.856 -10.229 1.00 91.25 94 LYS A N 1
ATOM 750 C CA . LYS A 1 94 ? 14.336 10.884 -11.184 1.00 91.25 94 LYS A CA 1
ATOM 751 C C . LYS A 1 94 ? 14.013 9.552 -11.852 1.00 91.25 94 LYS A C 1
ATOM 753 O O . LYS A 1 94 ? 12.906 9.413 -12.352 1.00 91.25 94 LYS A O 1
ATOM 758 N N . SER A 1 95 ? 14.901 8.567 -11.785 1.00 93.62 95 SER A N 1
ATOM 759 C CA . SER A 1 95 ? 14.705 7.221 -12.314 1.00 93.62 95 SER A CA 1
ATOM 760 C C . SER A 1 95 ? 15.405 6.177 -11.447 1.00 93.62 95 SER A C 1
ATOM 762 O O . SER A 1 95 ? 16.270 6.499 -10.630 1.00 93.62 95 SER A O 1
ATOM 764 N N . VAL A 1 96 ? 15.019 4.916 -11.617 1.00 95.19 96 VAL A N 1
ATOM 765 C CA . VAL A 1 96 ? 15.701 3.771 -11.020 1.00 95.19 96 VAL A CA 1
ATOM 766 C C . VAL A 1 96 ? 15.813 2.638 -12.027 1.00 95.19 96 VAL A C 1
ATOM 768 O O . VAL A 1 96 ? 14.862 2.328 -12.744 1.00 95.19 96 VAL A O 1
ATOM 771 N N . TYR A 1 97 ? 16.972 1.988 -12.049 1.00 93.88 97 TYR A N 1
ATOM 772 C CA . TYR A 1 97 ? 17.175 0.755 -12.794 1.00 93.88 97 TYR A CA 1
ATOM 773 C C . TYR A 1 97 ? 16.882 -0.443 -11.890 1.00 93.88 97 TYR A C 1
ATOM 775 O O . TYR A 1 97 ? 17.485 -0.580 -10.822 1.00 93.88 97 TYR A O 1
ATOM 783 N N . ALA A 1 98 ? 15.939 -1.298 -12.284 1.00 93.38 98 ALA A N 1
ATOM 784 C CA . ALA A 1 98 ? 15.506 -2.413 -11.445 1.00 93.38 98 ALA A CA 1
ATOM 785 C C . ALA A 1 98 ? 15.109 -3.660 -12.247 1.00 93.38 98 ALA A C 1
ATOM 787 O O . ALA A 1 98 ? 14.844 -3.624 -13.451 1.00 93.38 98 ALA A O 1
ATOM 788 N N . LEU A 1 99 ? 15.053 -4.788 -11.540 1.00 92.56 99 LEU A N 1
ATOM 789 C CA . LEU A 1 99 ? 14.504 -6.043 -12.049 1.00 92.56 99 LEU A CA 1
ATOM 790 C C . LEU A 1 99 ? 12.973 -6.002 -11.898 1.00 92.56 99 LEU A C 1
ATOM 792 O O . LEU A 1 99 ? 12.509 -5.717 -10.790 1.00 92.56 99 LEU A O 1
ATOM 796 N N . PRO A 1 100 ? 12.174 -6.316 -12.937 1.00 91.19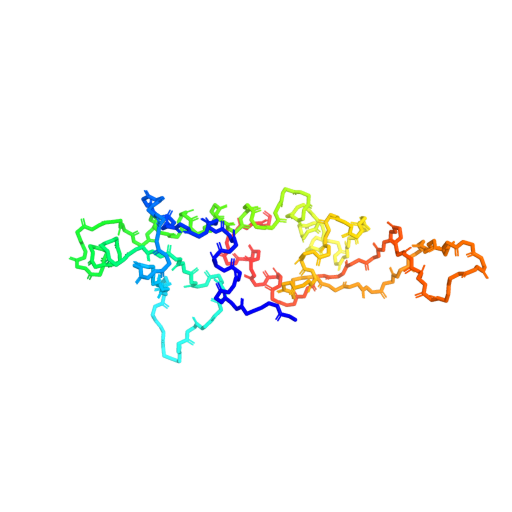 100 PRO A N 1
ATOM 797 C CA . PRO A 1 100 ? 10.713 -6.212 -12.875 1.00 91.19 100 PRO A CA 1
ATOM 798 C C . PRO A 1 100 ? 10.085 -6.982 -11.713 1.00 91.19 100 PRO A C 1
ATOM 800 O O . PRO A 1 100 ? 9.182 -6.474 -11.057 1.00 91.19 100 PRO A O 1
ATOM 803 N N . PHE A 1 101 ? 10.598 -8.166 -11.364 1.00 90.56 101 PHE A N 1
ATOM 804 C CA . PHE A 1 101 ? 10.043 -8.946 -10.250 1.00 90.56 101 PHE A CA 1
ATOM 805 C C . PHE A 1 101 ? 10.143 -8.238 -8.884 1.00 90.56 101 PHE A C 1
ATOM 807 O O . PHE A 1 101 ? 9.405 -8.586 -7.966 1.00 90.56 101 PHE A O 1
ATOM 814 N N . LEU A 1 102 ? 11.035 -7.250 -8.736 1.00 94.00 102 LEU A N 1
ATOM 815 C CA . LEU A 1 102 ? 11.190 -6.460 -7.512 1.00 94.00 102 LEU A CA 1
ATOM 816 C C . LEU A 1 102 ? 10.272 -5.235 -7.455 1.00 94.00 102 LEU A C 1
ATOM 818 O O . LEU A 1 102 ? 10.127 -4.660 -6.377 1.00 94.00 102 LEU A O 1
ATOM 822 N N . VAL A 1 103 ? 9.723 -4.788 -8.590 1.00 94.88 103 VAL A N 1
ATOM 823 C CA . VAL A 1 103 ? 9.049 -3.480 -8.701 1.00 94.88 103 VAL A CA 1
ATOM 824 C C . VAL A 1 103 ? 7.725 -3.506 -9.466 1.00 94.88 103 VAL A C 1
ATOM 826 O O . VAL A 1 103 ? 6.988 -2.526 -9.415 1.00 94.88 103 VAL A O 1
ATOM 829 N N . ASN A 1 104 ? 7.360 -4.606 -10.128 1.00 93.19 104 ASN A N 1
ATOM 830 C CA . ASN A 1 104 ? 6.118 -4.704 -10.902 1.00 93.19 104 ASN A CA 1
ATOM 831 C C . ASN A 1 104 ? 4.874 -4.491 -10.041 1.00 93.19 104 ASN A C 1
ATOM 833 O O . ASN A 1 104 ? 3.915 -3.873 -10.498 1.00 93.19 104 ASN A O 1
ATOM 837 N N . HIS A 1 105 ? 4.895 -4.909 -8.773 1.00 92.75 105 HIS A N 1
ATOM 838 C CA . HIS A 1 105 ? 3.792 -4.619 -7.855 1.00 92.75 105 HIS A CA 1
ATOM 839 C C . HIS A 1 105 ? 3.618 -3.111 -7.623 1.00 92.75 105 HIS A C 1
ATOM 841 O O . HIS A 1 105 ? 2.498 -2.654 -7.430 1.00 92.75 105 HIS A O 1
ATOM 847 N N . LEU A 1 106 ? 4.691 -2.316 -7.697 1.00 94.44 106 LEU A N 1
ATOM 848 C CA . LEU A 1 106 ? 4.618 -0.854 -7.605 1.00 94.44 106 LEU A CA 1
ATOM 849 C C . LEU A 1 106 ? 4.024 -0.225 -8.867 1.00 94.44 106 LEU A C 1
ATOM 851 O O . LEU A 1 106 ? 3.376 0.815 -8.767 1.00 94.44 106 LEU A O 1
ATOM 855 N N . ILE A 1 107 ? 4.210 -0.855 -10.030 1.00 93.75 107 ILE A N 1
ATOM 856 C CA . ILE A 1 107 ? 3.539 -0.455 -11.274 1.00 93.75 107 ILE A CA 1
ATOM 857 C C . ILE A 1 107 ? 2.049 -0.785 -11.198 1.00 93.75 107 ILE A C 1
ATOM 859 O O . ILE A 1 107 ? 1.218 0.069 -11.489 1.00 93.75 107 ILE A O 1
ATOM 863 N N . GLU A 1 108 ? 1.691 -1.983 -10.723 1.00 91.50 108 GLU A N 1
ATOM 864 C CA . GLU A 1 108 ? 0.288 -2.367 -10.500 1.00 91.50 108 GLU A CA 1
ATOM 865 C C . GLU A 1 108 ? -0.441 -1.417 -9.539 1.00 91.50 108 GLU A C 1
ATOM 867 O O . GLU A 1 108 ? -1.647 -1.202 -9.677 1.00 91.50 108 GLU A O 1
ATOM 872 N N . MET A 1 109 ? 0.286 -0.865 -8.561 1.00 90.19 109 MET A N 1
ATOM 873 C CA . MET A 1 109 ? -0.217 0.123 -7.604 1.00 90.19 109 MET A CA 1
ATOM 874 C C . MET A 1 109 ? -0.174 1.568 -8.123 1.00 90.19 109 MET A C 1
ATOM 876 O O . MET A 1 109 ? -0.672 2.459 -7.441 1.00 90.19 109 MET A O 1
ATOM 880 N N . GLY A 1 110 ? 0.407 1.814 -9.301 1.00 92.75 110 GLY A N 1
ATOM 881 C CA . GLY A 1 110 ? 0.504 3.143 -9.904 1.00 92.75 110 GLY A CA 1
ATOM 882 C C . GLY A 1 110 ? 1.566 4.057 -9.287 1.00 92.75 110 GLY A C 1
ATOM 883 O O . GLY A 1 110 ? 1.504 5.268 -9.483 1.00 92.75 110 GLY A O 1
ATOM 884 N N . TYR A 1 111 ? 2.539 3.519 -8.544 1.00 94.38 111 TYR A N 1
ATOM 885 C CA . TYR A 1 111 ? 3.625 4.294 -7.925 1.00 94.38 111 TYR A CA 1
ATOM 886 C C . TYR A 1 111 ? 4.865 4.425 -8.805 1.00 94.38 111 TYR A C 1
ATOM 888 O O . TYR A 1 111 ? 5.582 5.419 -8.702 1.00 94.38 111 TYR A O 1
ATOM 896 N N . LEU A 1 112 ? 5.109 3.440 -9.664 1.00 95.69 112 LEU A N 1
ATOM 897 C CA . LEU A 1 112 ? 6.146 3.479 -10.689 1.00 95.69 112 LEU A CA 1
ATOM 898 C C . LEU A 1 112 ? 5.512 3.267 -12.063 1.00 95.69 112 LEU A C 1
ATOM 900 O O . LEU A 1 112 ? 4.436 2.683 -12.171 1.00 95.69 112 LEU A O 1
ATOM 904 N N . TYR A 1 113 ? 6.201 3.688 -13.115 1.00 95.06 113 TYR A N 1
ATOM 905 C CA . TYR A 1 113 ? 5.921 3.235 -14.473 1.00 95.06 113 TYR A CA 1
ATOM 906 C C . TYR A 1 113 ? 7.223 2.865 -15.178 1.00 95.06 113 TYR A C 1
ATOM 908 O O . TYR A 1 113 ? 8.277 3.431 -14.888 1.00 95.06 113 TYR A O 1
ATOM 916 N N . LEU A 1 114 ? 7.150 1.868 -16.058 1.00 93.19 114 LEU A N 1
ATOM 917 C CA . LEU A 1 114 ? 8.273 1.443 -16.887 1.00 93.19 114 LEU A CA 1
ATOM 918 C C . LEU A 1 114 ? 8.418 2.427 -18.050 1.00 93.19 114 LEU A C 1
ATOM 920 O O . LEU A 1 114 ? 7.472 2.610 -18.812 1.00 93.19 114 LEU A O 1
ATOM 924 N N . GLU A 1 115 ? 9.588 3.046 -18.176 1.00 90.44 115 GLU A N 1
ATOM 925 C CA . GLU A 1 115 ? 9.908 3.940 -19.292 1.00 90.44 115 GLU A CA 1
ATOM 926 C C . GLU A 1 115 ? 10.567 3.164 -20.434 1.00 90.44 115 GLU A C 1
ATOM 928 O O . GLU A 1 115 ? 10.103 3.211 -21.571 1.00 90.44 115 GLU A O 1
ATOM 933 N N . VAL A 1 116 ? 11.621 2.400 -20.124 1.00 87.75 116 VAL A N 1
ATOM 934 C CA . VAL A 1 116 ? 12.394 1.642 -21.116 1.00 87.75 116 VAL A CA 1
ATOM 935 C C . VAL A 1 116 ? 12.674 0.235 -20.601 1.00 87.75 116 VAL A C 1
ATOM 937 O O . VAL A 1 116 ? 13.309 0.059 -19.558 1.00 87.75 116 VAL A O 1
ATOM 940 N N . ALA A 1 117 ? 12.237 -0.778 -21.352 1.00 82.69 117 ALA A N 1
ATOM 941 C CA . ALA A 1 117 ? 12.710 -2.150 -21.187 1.00 82.69 117 ALA A CA 1
ATOM 942 C C . ALA A 1 117 ? 14.085 -2.273 -21.857 1.00 82.69 117 ALA A C 1
ATOM 944 O O . ALA A 1 117 ? 14.203 -2.032 -23.055 1.00 82.69 117 ALA A O 1
ATOM 945 N N . GLN A 1 118 ? 15.128 -2.600 -21.091 1.00 74.56 118 GLN A N 1
ATOM 946 C CA . GLN A 1 118 ? 16.499 -2.615 -21.613 1.00 74.56 118 GLN A CA 1
ATOM 947 C C . GLN A 1 118 ? 16.934 -4.007 -22.064 1.00 74.56 118 GLN A C 1
ATOM 949 O O . GLN A 1 118 ? 17.509 -4.158 -23.136 1.00 74.56 118 GLN A O 1
ATOM 954 N N . CYS A 1 119 ? 16.643 -5.024 -21.256 1.00 69.44 119 CYS A N 1
ATOM 955 C CA . CYS A 1 119 ? 16.857 -6.413 -21.633 1.00 69.44 119 CYS A CA 1
ATOM 956 C C . CYS A 1 119 ? 15.503 -7.099 -21.694 1.00 69.44 119 CYS A C 1
ATOM 958 O O . CYS A 1 119 ? 14.741 -7.028 -20.729 1.00 69.44 119 CYS A O 1
ATOM 960 N N . SER A 1 120 ? 15.222 -7.787 -22.793 1.00 67.31 120 SER A N 1
ATOM 961 C CA . SER A 1 120 ? 14.069 -8.669 -22.922 1.00 67.31 120 SER A CA 1
ATOM 962 C C . SER A 1 120 ? 14.529 -10.031 -23.415 1.00 67.31 120 SER A C 1
ATOM 964 O O . SER A 1 120 ? 15.329 -10.105 -24.344 1.00 67.31 120 SER A O 1
ATOM 966 N N . PHE A 1 121 ? 14.028 -11.088 -22.794 1.00 64.56 121 PHE A N 1
ATOM 967 C CA . PHE A 1 121 ? 14.265 -12.464 -23.202 1.00 64.56 121 PHE A CA 1
ATOM 968 C C . PHE A 1 121 ? 13.034 -12.959 -23.953 1.00 64.56 121 PHE A C 1
ATOM 970 O O . PHE A 1 121 ? 11.919 -12.844 -23.445 1.00 64.56 121 PHE A O 1
ATOM 977 N N . THR A 1 122 ? 13.230 -13.490 -25.151 1.00 59.47 122 THR A N 1
ATOM 978 C CA . THR A 1 122 ? 12.237 -14.292 -25.869 1.00 59.47 122 THR A CA 1
ATOM 979 C C . THR A 1 122 ? 12.584 -15.757 -25.641 1.00 59.47 122 THR A C 1
ATOM 981 O O . THR A 1 122 ? 13.723 -16.147 -25.891 1.00 59.47 122 THR A O 1
ATOM 984 N N . GLU A 1 123 ? 11.645 -16.553 -25.124 1.00 56.75 123 GLU A N 1
ATOM 985 C CA . GLU A 1 123 ? 11.778 -18.015 -25.196 1.00 56.75 123 GLU A CA 1
ATOM 986 C C . GLU A 1 123 ? 11.707 -18.441 -26.671 1.00 56.75 123 GLU A C 1
ATOM 988 O O . GLU A 1 123 ? 10.983 -17.823 -27.452 1.00 56.75 123 GLU A O 1
ATOM 993 N N . ASP A 1 124 ? 12.517 -19.434 -27.046 1.00 58.06 124 ASP A N 1
ATOM 994 C CA . ASP A 1 124 ? 12.743 -19.896 -28.421 1.00 58.06 124 ASP A CA 1
ATOM 995 C C . ASP A 1 124 ? 11.458 -20.080 -29.262 1.00 58.06 124 ASP A C 1
ATOM 997 O O . ASP A 1 124 ? 10.377 -20.361 -28.747 1.00 58.06 124 ASP A O 1
ATOM 1001 N N . GLU A 1 125 ? 11.645 -19.962 -30.582 1.00 52.47 125 GLU A N 1
ATOM 1002 C CA . GLU A 1 125 ? 10.743 -19.814 -31.750 1.00 52.47 125 GLU A CA 1
ATOM 1003 C C . GLU A 1 125 ? 9.477 -20.711 -31.878 1.00 52.47 125 GLU A C 1
ATOM 1005 O O . GLU A 1 125 ? 8.876 -20.774 -32.949 1.00 52.47 125 GLU A O 1
ATOM 1010 N N . LEU A 1 126 ? 9.023 -21.403 -30.830 1.00 54.56 126 LEU A N 1
ATOM 1011 C CA . LEU A 1 126 ? 7.874 -22.324 -30.850 1.00 54.56 126 LEU A CA 1
ATOM 1012 C C . LEU A 1 126 ? 6.661 -21.862 -30.028 1.00 54.56 126 LEU A C 1
ATOM 1014 O O . LEU A 1 126 ? 5.616 -22.513 -30.070 1.00 54.56 126 LEU A O 1
ATOM 1018 N N . SER A 1 127 ? 6.756 -20.742 -29.309 1.00 52.66 127 SER A N 1
ATOM 1019 C CA . SER A 1 127 ? 5.612 -20.135 -28.624 1.00 52.66 127 SER A CA 1
ATOM 1020 C C . SER A 1 127 ? 5.498 -18.659 -28.976 1.00 52.66 127 SER A C 1
ATOM 1022 O O . SER A 1 127 ? 6.368 -17.869 -28.620 1.00 52.66 127 SER A O 1
ATOM 1024 N N . GLU A 1 128 ? 4.420 -18.296 -29.668 1.00 52.59 128 GLU A N 1
ATOM 1025 C CA . GLU A 1 128 ? 4.076 -16.910 -29.990 1.00 52.59 128 GLU A CA 1
ATOM 1026 C C . GLU A 1 128 ? 4.160 -15.998 -28.741 1.00 52.59 128 GLU A C 1
ATOM 1028 O O . GLU A 1 128 ? 3.579 -16.284 -27.690 1.00 52.59 128 GLU A O 1
ATOM 1033 N N . ASP A 1 129 ? 4.888 -14.887 -28.888 1.00 51.31 129 ASP A N 1
ATOM 1034 C CA . ASP A 1 129 ? 4.732 -13.625 -28.154 1.00 51.31 129 ASP A CA 1
ATOM 1035 C C . ASP A 1 129 ? 4.851 -13.623 -26.619 1.00 51.31 129 ASP A C 1
ATOM 1037 O O . ASP A 1 129 ? 4.033 -13.024 -25.912 1.00 51.31 129 ASP A O 1
ATOM 1041 N N . LYS A 1 130 ? 5.931 -14.180 -26.057 1.00 56.34 130 LYS A N 1
ATOM 1042 C CA . LYS A 1 130 ? 6.308 -13.877 -24.661 1.00 56.34 130 LYS A CA 1
ATOM 1043 C C . LYS A 1 130 ? 7.715 -13.304 -24.549 1.00 56.34 130 LYS A C 1
ATOM 1045 O O . LYS A 1 130 ? 8.682 -14.009 -24.285 1.00 56.34 130 LYS A O 1
ATOM 1050 N N . SER A 1 131 ? 7.813 -11.983 -24.701 1.00 60.44 131 SER A N 1
ATOM 1051 C CA . SER A 1 131 ? 8.999 -11.220 -24.307 1.00 60.44 131 SER A CA 1
ATOM 1052 C C . SER A 1 131 ? 8.952 -10.911 -22.808 1.00 60.44 131 SER A C 1
ATOM 1054 O O . SER A 1 131 ? 8.081 -10.168 -22.344 1.00 60.44 131 SER A O 1
ATOM 1056 N N . TYR A 1 132 ? 9.902 -11.436 -22.043 1.00 68.06 132 TYR A N 1
ATOM 1057 C CA . TYR A 1 132 ? 10.060 -11.128 -20.624 1.00 68.06 132 TYR A CA 1
ATOM 1058 C C . TYR A 1 132 ? 11.082 -10.019 -20.442 1.00 68.06 132 TYR A C 1
ATOM 1060 O O . TYR A 1 132 ? 12.244 -10.185 -20.799 1.00 68.06 132 TYR A O 1
ATOM 1068 N N . VAL A 1 133 ? 10.683 -8.898 -19.841 1.00 72.75 133 VAL A N 1
ATOM 1069 C CA . VAL A 1 133 ? 11.641 -7.861 -19.441 1.00 72.75 133 VAL A CA 1
ATOM 1070 C C . VAL A 1 133 ? 12.542 -8.445 -18.347 1.00 72.75 133 VAL A C 1
ATOM 1072 O O . VAL A 1 133 ? 12.066 -8.904 -17.313 1.00 72.75 133 VAL A O 1
ATOM 1075 N N . GLY A 1 134 ? 13.849 -8.463 -18.582 1.00 75.50 134 GLY A N 1
ATOM 1076 C CA . GLY A 1 134 ? 14.862 -8.826 -17.597 1.00 75.50 134 GLY A CA 1
ATOM 1077 C C . GLY A 1 134 ? 15.179 -7.657 -16.671 1.00 75.50 134 GLY A C 1
ATOM 1078 O O . GLY A 1 134 ? 15.191 -7.810 -15.455 1.00 75.50 134 GLY A O 1
ATOM 1079 N N . THR A 1 135 ? 15.376 -6.469 -17.242 1.00 85.56 135 THR A N 1
ATOM 1080 C CA . THR A 1 135 ? 15.702 -5.222 -16.536 1.00 85.56 135 THR A CA 1
ATOM 1081 C C . THR A 1 135 ? 15.091 -4.023 -17.254 1.00 85.56 135 THR A C 1
ATOM 1083 O O . THR A 1 135 ? 14.923 -4.033 -18.477 1.00 85.56 135 THR A O 1
ATOM 1086 N N . GLY A 1 136 ? 14.783 -2.967 -16.502 1.00 90.38 136 GLY A N 1
ATOM 1087 C CA . GLY A 1 136 ? 14.223 -1.748 -17.075 1.00 90.38 136 GLY A CA 1
ATOM 1088 C C . GLY A 1 136 ? 14.496 -0.496 -16.254 1.00 90.38 136 GLY A C 1
ATOM 1089 O O . GLY A 1 136 ? 14.910 -0.564 -15.093 1.00 90.38 136 GLY A O 1
ATOM 1090 N N . TRP A 1 137 ? 14.245 0.640 -16.894 1.00 92.62 137 TRP A N 1
ATOM 1091 C CA . TRP A 1 137 ? 14.241 1.968 -16.295 1.00 92.62 137 TRP A CA 1
ATOM 1092 C C . TRP A 1 137 ? 12.832 2.315 -15.838 1.00 92.62 137 TRP A C 1
ATOM 1094 O O . TRP A 1 137 ? 11.889 2.283 -16.630 1.00 92.62 137 TRP A O 1
ATOM 1104 N N . TYR A 1 138 ? 12.694 2.644 -14.559 1.00 95.56 138 TYR A N 1
ATOM 1105 C CA . TYR A 1 138 ? 11.421 2.994 -13.947 1.00 95.56 138 TYR A CA 1
ATOM 1106 C C . TYR A 1 138 ? 11.455 4.426 -13.449 1.00 95.56 138 TYR A C 1
ATOM 1108 O O . TYR A 1 138 ? 12.434 4.872 -12.846 1.00 95.56 138 TYR A O 1
ATOM 1116 N N . LEU A 1 139 ? 10.342 5.114 -13.651 1.00 96.38 139 LEU A N 1
ATOM 1117 C CA . LEU A 1 139 ? 10.132 6.478 -13.203 1.00 96.38 139 LEU A CA 1
ATOM 1118 C C . LEU A 1 139 ? 9.081 6.505 -12.095 1.00 96.38 139 LEU A C 1
ATOM 1120 O O . LEU A 1 139 ? 8.141 5.704 -12.072 1.00 96.38 139 LEU A O 1
ATOM 1124 N N . LEU A 1 140 ? 9.256 7.436 -11.160 1.00 96.12 140 LEU A N 1
ATOM 1125 C CA . LEU A 1 140 ? 8.317 7.659 -10.068 1.00 96.12 140 LEU A CA 1
ATOM 1126 C C . LEU A 1 140 ? 7.103 8.441 -10.579 1.00 96.12 140 LEU A C 1
ATOM 1128 O O . LEU A 1 140 ? 7.248 9.447 -11.273 1.00 96.12 140 LEU A O 1
ATOM 1132 N N . THR A 1 141 ? 5.897 7.987 -10.244 1.00 96.00 141 THR A N 1
ATOM 1133 C CA . THR A 1 141 ? 4.670 8.734 -10.556 1.00 96.00 141 THR A CA 1
ATOM 1134 C C . THR A 1 141 ? 4.422 9.826 -9.514 1.00 96.00 141 THR A C 1
ATOM 1136 O O . THR A 1 141 ? 4.932 9.772 -8.393 1.00 96.00 141 THR A O 1
ATOM 1139 N N . GLN A 1 142 ? 3.540 10.780 -9.830 1.00 94.50 142 GLN A N 1
ATOM 1140 C CA . GLN A 1 142 ? 3.082 11.778 -8.853 1.00 94.50 142 GLN A CA 1
ATOM 1141 C C . GLN A 1 142 ? 2.418 11.140 -7.620 1.00 94.50 142 GLN A C 1
ATOM 1143 O O . GLN A 1 142 ? 2.484 11.690 -6.522 1.00 94.50 142 GLN A O 1
ATOM 1148 N N . GLU A 1 143 ? 1.755 9.989 -7.778 1.00 92.44 143 GLU A N 1
ATOM 1149 C CA . GLU A 1 143 ? 1.181 9.255 -6.645 1.00 92.44 143 GLU A CA 1
ATOM 1150 C C . GLU A 1 143 ? 2.273 8.641 -5.764 1.00 92.44 143 GLU A C 1
ATOM 1152 O O . GLU A 1 143 ? 2.187 8.722 -4.537 1.00 92.44 143 GLU A O 1
ATOM 1157 N N . GLY A 1 144 ? 3.323 8.089 -6.381 1.00 94.06 144 GLY A N 1
ATOM 1158 C CA . GLY A 1 144 ? 4.500 7.582 -5.678 1.00 94.06 144 GLY A CA 1
ATOM 1159 C C . GLY A 1 144 ? 5.217 8.674 -4.880 1.00 94.06 144 GLY A C 1
ATOM 1160 O O . GLY A 1 144 ? 5.533 8.469 -3.707 1.00 94.06 144 GLY A O 1
ATOM 1161 N N . GLU A 1 145 ? 5.405 9.858 -5.470 1.00 94.62 145 GLU A N 1
ATOM 1162 C CA . GLU A 1 145 ? 5.978 11.029 -4.787 1.00 94.62 145 GLU A CA 1
ATOM 1163 C C . GLU A 1 145 ? 5.138 11.442 -3.571 1.00 94.62 145 GLU A C 1
ATOM 1165 O O . GLU A 1 145 ? 5.649 11.500 -2.448 1.00 94.62 145 GLU A O 1
ATOM 1170 N N . LYS A 1 146 ? 3.824 11.633 -3.762 1.00 94.06 146 LYS A N 1
ATOM 1171 C CA . LYS A 1 146 ? 2.891 11.993 -2.679 1.00 94.06 146 LYS A CA 1
ATOM 1172 C C . LYS A 1 146 ? 2.914 10.977 -1.538 1.00 94.06 146 LYS A C 1
ATOM 1174 O O . LYS A 1 146 ? 2.846 11.368 -0.370 1.00 94.06 146 LYS A O 1
ATOM 1179 N N . LEU A 1 147 ? 3.016 9.684 -1.854 1.00 94.69 147 LEU A N 1
ATOM 1180 C CA . LEU A 1 147 ? 3.114 8.623 -0.855 1.00 94.69 147 LEU A CA 1
ATOM 1181 C C . LEU A 1 147 ? 4.398 8.761 -0.022 1.00 94.69 147 LEU A C 1
ATOM 1183 O O . LEU A 1 147 ? 4.334 8.756 1.212 1.00 94.69 147 LEU A O 1
ATOM 1187 N N . LEU A 1 148 ? 5.559 8.909 -0.671 1.00 94.94 148 LEU A N 1
ATOM 1188 C CA . LEU A 1 148 ? 6.843 9.038 0.027 1.00 94.94 148 LEU A CA 1
ATOM 1189 C C . LEU A 1 148 ? 6.874 10.264 0.946 1.00 94.94 148 LEU A C 1
ATOM 1191 O O . LEU A 1 148 ? 7.348 10.174 2.084 1.00 94.94 148 LEU A O 1
ATOM 1195 N N . GLU A 1 149 ? 6.333 11.390 0.484 1.00 94.50 149 GLU A N 1
ATOM 1196 C CA . GLU A 1 149 ? 6.247 12.621 1.266 1.00 94.50 149 GLU A CA 1
ATOM 1197 C C . GLU A 1 149 ? 5.304 12.479 2.461 1.00 94.50 149 GLU A C 1
ATOM 1199 O O . GLU A 1 149 ? 5.705 12.732 3.604 1.00 94.50 149 GLU A O 1
ATOM 1204 N N . LYS A 1 150 ? 4.070 12.014 2.221 1.00 93.25 150 LYS A N 1
ATOM 1205 C CA . LYS A 1 150 ? 3.037 11.872 3.256 1.00 93.25 150 LYS A CA 1
ATOM 1206 C C . LYS A 1 150 ? 3.494 10.972 4.399 1.00 93.25 150 LYS A C 1
ATOM 1208 O O . LYS A 1 150 ? 3.250 11.287 5.565 1.00 93.25 150 LYS A O 1
ATOM 1213 N N . TRP A 1 151 ? 4.180 9.877 4.081 1.00 93.50 151 TRP A N 1
ATOM 1214 C CA . TRP A 1 151 ? 4.616 8.890 5.070 1.00 93.50 151 TRP A CA 1
ATOM 1215 C C . TRP A 1 151 ? 6.033 9.120 5.602 1.00 93.50 151 TRP A C 1
ATOM 1217 O O . TRP A 1 151 ? 6.485 8.372 6.482 1.00 93.50 151 TRP A O 1
ATOM 1227 N N . ARG A 1 152 ? 6.715 10.176 5.129 1.00 92.81 152 ARG A N 1
ATOM 1228 C CA . ARG A 1 152 ? 8.115 10.500 5.449 1.00 92.81 152 ARG A CA 1
ATOM 1229 C C . ARG A 1 152 ? 9.017 9.286 5.225 1.00 92.81 152 ARG A C 1
ATOM 1231 O O . ARG A 1 152 ? 9.673 8.805 6.150 1.00 92.81 152 ARG A O 1
ATOM 1238 N N . LEU A 1 153 ? 8.952 8.752 4.010 1.00 90.38 153 LEU A N 1
ATOM 1239 C CA . LEU A 1 153 ? 9.693 7.574 3.563 1.00 90.38 153 LEU A CA 1
ATOM 1240 C C . LEU A 1 153 ? 10.846 7.925 2.611 1.00 90.38 153 LEU A C 1
ATOM 1242 O O . LEU A 1 153 ? 11.413 7.007 2.035 1.00 90.38 153 LEU A O 1
ATOM 1246 N N . LYS A 1 154 ? 11.178 9.209 2.438 1.00 78.25 154 LYS A N 1
ATOM 1247 C CA . LYS A 1 154 ? 12.348 9.672 1.671 1.00 78.25 154 LYS A CA 1
ATOM 1248 C C . LYS A 1 154 ? 13.681 9.310 2.336 1.00 78.25 154 LYS A C 1
ATOM 1250 O O . LYS A 1 154 ? 13.707 9.263 3.586 1.00 78.25 154 LYS A O 1
#